Protein AF-A0A4R3E2T0-F1 (afdb_monomer_lite)

Structure (mmCIF, N/CA/C/O backbone):
data_AF-A0A4R3E2T0-F1
#
_entry.id   AF-A0A4R3E2T0-F1
#
loop_
_atom_site.group_PDB
_atom_site.id
_atom_site.type_symbol
_atom_site.label_atom_id
_atom_site.label_alt_id
_atom_site.label_comp_id
_atom_site.label_asym_id
_atom_site.label_entity_id
_atom_site.label_seq_id
_atom_site.pdbx_PDB_ins_code
_atom_site.Cartn_x
_atom_site.Cartn_y
_atom_site.Cartn_z
_atom_site.occupancy
_atom_site.B_iso_or_equiv
_atom_site.auth_seq_id
_atom_site.auth_comp_id
_atom_site.auth_asym_id
_atom_site.auth_atom_id
_atom_site.pdbx_PDB_model_num
ATOM 1 N N . MET A 1 1 ? 14.682 -35.124 9.754 1.00 44.56 1 MET A N 1
ATOM 2 C CA . MET A 1 1 ? 14.104 -34.124 8.830 1.00 44.56 1 MET A CA 1
ATOM 3 C C . MET A 1 1 ? 12.627 -33.988 9.161 1.00 44.56 1 MET A C 1
ATOM 5 O O . MET A 1 1 ? 11.916 -34.976 9.050 1.00 44.56 1 MET A O 1
ATOM 9 N N . ALA A 1 2 ? 12.183 -32.840 9.676 1.00 49.41 2 ALA A N 1
ATOM 10 C CA . ALA A 1 2 ? 10.776 -32.642 10.019 1.00 49.41 2 ALA A CA 1
ATOM 11 C C . ALA A 1 2 ? 9.970 -32.442 8.729 1.00 49.41 2 ALA A C 1
ATOM 13 O O . ALA A 1 2 ? 10.182 -31.468 8.012 1.00 49.41 2 ALA A O 1
ATOM 14 N N . THR A 1 3 ? 9.073 -33.374 8.411 1.00 51.41 3 THR A N 1
ATOM 15 C CA . THR A 1 3 ? 8.100 -33.206 7.331 1.00 51.41 3 THR A CA 1
ATOM 16 C C . THR A 1 3 ? 7.173 -32.061 7.723 1.00 51.41 3 THR A C 1
ATOM 18 O O . THR A 1 3 ? 6.400 -32.194 8.677 1.00 51.41 3 THR A O 1
ATOM 21 N N . GLN A 1 4 ? 7.266 -30.926 7.031 1.00 61.78 4 GLN A N 1
ATOM 22 C CA . GLN A 1 4 ? 6.316 -29.829 7.166 1.00 61.78 4 GLN A CA 1
ATOM 23 C C . GLN A 1 4 ? 4.971 -30.309 6.612 1.00 61.78 4 GLN A C 1
ATOM 25 O O . GLN A 1 4 ? 4.639 -30.111 5.454 1.00 61.78 4 GLN A O 1
ATOM 30 N N . SER A 1 5 ? 4.225 -31.041 7.433 1.00 58.94 5 SER A N 1
ATOM 31 C CA . SER A 1 5 ? 2.843 -31.415 7.160 1.00 58.94 5 SER A CA 1
ATOM 32 C C . SER A 1 5 ? 2.059 -30.137 6.861 1.00 58.94 5 SER A C 1
ATOM 34 O O . SER A 1 5 ? 2.096 -29.236 7.702 1.00 58.94 5 SER A O 1
ATOM 36 N N . GLU A 1 6 ? 1.386 -30.066 5.710 1.00 69.31 6 GLU A N 1
ATOM 37 C CA . GLU A 1 6 ? 0.531 -28.960 5.239 1.00 69.31 6 GLU A CA 1
ATOM 38 C C . GLU A 1 6 ? -0.682 -28.749 6.167 1.00 69.31 6 GLU A C 1
ATOM 40 O O . GLU A 1 6 ? -1.838 -28.957 5.813 1.00 69.31 6 GLU A O 1
ATOM 45 N N . ARG A 1 7 ? -0.422 -28.387 7.422 1.00 78.31 7 ARG A N 1
ATOM 46 C CA . ARG A 1 7 ? -1.417 -28.170 8.469 1.00 78.31 7 ARG A CA 1
ATOM 47 C C . ARG A 1 7 ? -1.495 -26.681 8.781 1.00 78.31 7 ARG A C 1
ATOM 49 O O . ARG A 1 7 ? -0.477 -26.003 8.902 1.00 78.31 7 ARG A O 1
ATOM 56 N N . GLY A 1 8 ? -2.717 -26.182 8.947 1.00 84.44 8 GLY A N 1
ATOM 57 C CA . GLY A 1 8 ? -2.985 -24.775 9.246 1.00 84.44 8 GLY A CA 1
ATOM 58 C C . GLY A 1 8 ? -3.129 -23.904 7.996 1.00 84.44 8 GLY A C 1
ATOM 59 O O . GLY A 1 8 ? -3.368 -24.396 6.899 1.00 84.44 8 GLY A O 1
ATOM 60 N N . PHE A 1 9 ? -3.016 -22.588 8.173 1.00 86.38 9 PHE A N 1
ATOM 61 C CA . PHE A 1 9 ? -3.338 -21.587 7.148 1.00 86.38 9 PHE A CA 1
ATOM 62 C C . PHE A 1 9 ? -2.539 -21.736 5.842 1.00 86.38 9 PHE A C 1
ATOM 64 O O . PHE A 1 9 ? -3.079 -21.511 4.765 1.00 86.38 9 PHE A O 1
ATOM 71 N N . ALA A 1 10 ? -1.270 -22.142 5.940 1.00 85.19 10 ALA A N 1
ATOM 72 C CA . ALA A 1 10 ? -0.387 -22.330 4.789 1.00 85.19 10 ALA A CA 1
ATOM 73 C C . ALA A 1 10 ? -0.691 -23.600 3.971 1.00 85.19 10 ALA A C 1
ATOM 75 O O . ALA A 1 10 ? -0.261 -23.684 2.830 1.00 85.19 10 ALA A O 1
ATOM 76 N N . GLY A 1 11 ? -1.421 -24.565 4.544 1.00 87.75 11 GLY A N 1
ATOM 77 C CA . GLY A 1 11 ? -1.876 -25.775 3.847 1.00 87.75 11 GLY A CA 1
ATOM 78 C C . GLY A 1 11 ? -3.315 -25.686 3.328 1.00 87.75 11 GLY A C 1
ATOM 79 O O . GLY A 1 11 ? -3.853 -26.673 2.838 1.00 87.75 11 GLY A O 1
ATOM 80 N N . MET A 1 12 ? -3.984 -24.536 3.481 1.00 89.12 12 MET A N 1
ATOM 81 C CA . MET A 1 12 ? -5.331 -24.329 2.943 1.00 89.12 12 MET A CA 1
ATOM 82 C C . MET A 1 12 ? -5.291 -23.999 1.449 1.00 89.12 12 MET A C 1
ATOM 84 O O . MET A 1 12 ? -4.317 -23.444 0.950 1.00 89.12 12 MET A O 1
ATOM 88 N N . ASP A 1 13 ? -6.401 -24.261 0.752 1.00 91.56 13 ASP A N 1
ATOM 89 C CA . ASP A 1 13 ? -6.590 -23.793 -0.623 1.00 91.56 13 ASP A CA 1
ATOM 90 C C . ASP A 1 13 ? -6.391 -22.270 -0.735 1.00 91.56 13 ASP A C 1
ATOM 92 O O . ASP A 1 13 ? -6.846 -21.502 0.118 1.00 91.56 13 ASP A O 1
ATOM 96 N N . GLY A 1 14 ? -5.754 -21.822 -1.820 1.00 90.94 14 GLY A N 1
ATOM 97 C CA . GLY A 1 14 ? -5.382 -20.419 -2.007 1.00 90.94 14 GLY A CA 1
ATOM 98 C C . GLY A 1 14 ? -6.569 -19.452 -2.071 1.00 90.94 14 GLY A C 1
ATOM 99 O O . GLY A 1 14 ? -6.423 -18.282 -1.714 1.00 90.94 14 GLY A O 1
ATOM 100 N N . ARG A 1 15 ? -7.764 -19.895 -2.492 1.00 90.44 15 ARG A N 1
ATOM 101 C CA . ARG A 1 15 ? -8.978 -19.060 -2.421 1.00 90.44 15 ARG A CA 1
ATOM 102 C C . ARG A 1 15 ? -9.407 -18.897 -0.971 1.00 90.44 15 ARG A C 1
ATOM 104 O O . ARG A 1 15 ? -9.509 -17.772 -0.498 1.00 90.44 15 ARG A O 1
ATOM 111 N N . LYS A 1 16 ? -9.505 -20.009 -0.240 1.00 90.44 16 LYS A N 1
ATOM 112 C CA . LYS A 1 16 ? -9.848 -20.016 1.187 1.00 90.44 16 LYS A CA 1
ATOM 113 C C . LYS A 1 16 ? -8.859 -19.199 2.023 1.00 90.44 16 LYS A C 1
ATOM 115 O O . LYS A 1 16 ? -9.264 -18.470 2.925 1.00 90.44 16 LYS A O 1
ATOM 120 N N . GLN A 1 17 ? -7.571 -19.271 1.695 1.00 91.81 17 GLN A N 1
ATOM 121 C CA . GLN A 1 17 ? -6.527 -18.473 2.327 1.00 91.81 17 GLN A CA 1
ATOM 122 C C . GLN A 1 17 ? -6.759 -16.972 2.111 1.00 91.81 17 GLN A C 1
ATOM 124 O O . GLN A 1 17 ? -6.709 -16.199 3.067 1.00 91.81 17 GLN A O 1
ATOM 129 N N . ARG A 1 18 ? -7.053 -16.555 0.872 1.00 89.31 18 ARG A N 1
ATOM 130 C CA . ARG A 1 18 ? -7.363 -15.155 0.549 1.00 89.31 18 ARG A CA 1
ATOM 131 C C . ARG A 1 18 ? -8.630 -14.673 1.236 1.00 89.31 18 ARG A C 1
ATOM 133 O O . ARG A 1 18 ? -8.629 -13.555 1.746 1.00 89.31 18 ARG A O 1
ATOM 140 N N . ASP A 1 19 ? -9.672 -15.493 1.290 1.00 89.94 19 ASP A N 1
ATOM 141 C CA . ASP A 1 19 ? -10.936 -15.128 1.934 1.00 89.94 19 ASP A CA 1
ATOM 142 C C . ASP A 1 19 ? -10.730 -14.870 3.431 1.00 89.94 19 ASP A C 1
ATOM 144 O O . ASP A 1 19 ? -11.125 -13.826 3.952 1.00 89.94 19 ASP A O 1
ATOM 148 N N . ILE A 1 20 ? -10.015 -15.767 4.113 1.00 86.81 20 ILE A N 1
ATOM 149 C CA . ILE A 1 20 ? -9.692 -15.618 5.537 1.00 86.81 20 ILE A CA 1
ATOM 150 C C . ILE A 1 20 ? -8.731 -14.436 5.769 1.00 86.81 20 ILE A C 1
ATOM 152 O O . ILE A 1 20 ? -8.960 -13.643 6.682 1.00 86.81 20 ILE A O 1
ATOM 156 N N . ALA A 1 21 ? -7.692 -14.262 4.939 1.00 86.75 21 ALA A N 1
ATOM 157 C CA . ALA A 1 21 ? -6.787 -13.107 5.022 1.00 86.75 21 ALA A CA 1
ATOM 158 C C . ALA A 1 21 ? -7.540 -11.778 4.865 1.00 86.75 21 ALA A C 1
ATOM 160 O O . ALA A 1 21 ? -7.305 -10.828 5.612 1.00 86.75 21 ALA A O 1
ATOM 161 N N . SER A 1 22 ? -8.483 -11.730 3.921 1.00 85.00 22 SER A N 1
ATOM 162 C CA . SER A 1 22 ? -9.335 -10.565 3.679 1.00 85.00 22 SER A CA 1
ATOM 163 C C . SER A 1 22 ? -10.248 -10.275 4.866 1.00 85.00 22 SER A C 1
ATOM 165 O O . SER A 1 22 ? -10.528 -9.111 5.151 1.00 85.00 22 SER A O 1
ATOM 167 N N . GLN A 1 23 ? -10.701 -11.314 5.571 1.00 84.94 23 GLN A N 1
ATOM 168 C CA . GLN A 1 23 ? -11.557 -11.168 6.740 1.00 84.94 23 GLN A CA 1
ATOM 169 C C . GLN A 1 23 ? -10.799 -10.599 7.939 1.00 84.94 23 GLN A C 1
ATOM 171 O O . GLN A 1 23 ? -11.329 -9.723 8.612 1.00 84.94 23 GLN A O 1
ATOM 176 N N . GLY A 1 24 ? -9.545 -11.008 8.163 1.00 79.00 24 GLY A N 1
ATOM 177 C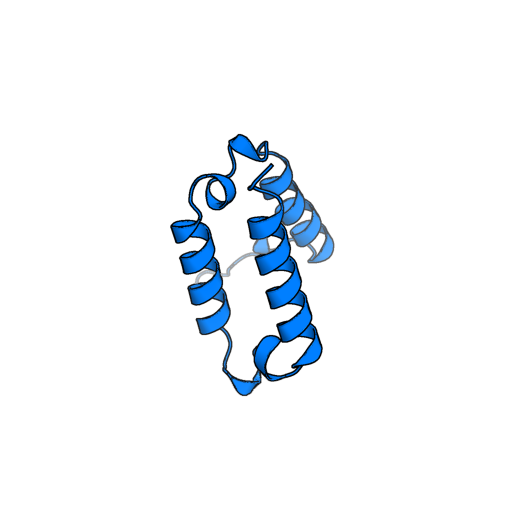 CA . GLY A 1 24 ? -8.739 -10.517 9.287 1.00 79.00 24 GLY A CA 1
ATOM 178 C C . GLY A 1 24 ? -8.601 -8.990 9.323 1.00 79.00 24 GLY A C 1
ATOM 179 O O . GLY A 1 24 ? -8.767 -8.381 10.377 1.00 79.00 24 GLY A 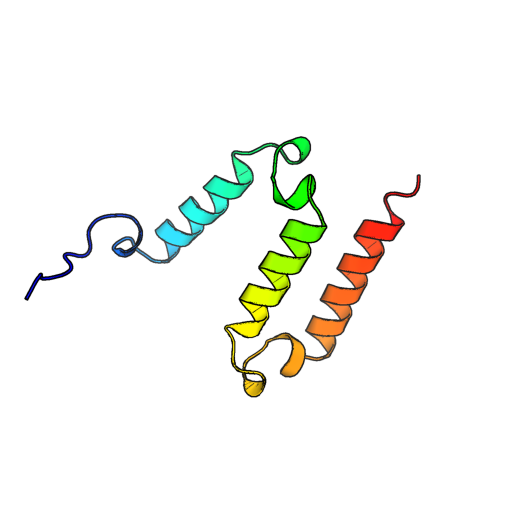O 1
ATOM 180 N N . GLY A 1 25 ? -8.381 -8.354 8.167 1.00 72.06 25 GLY A N 1
ATOM 181 C CA . GLY A 1 25 ? -8.341 -6.889 8.065 1.00 72.06 25 GLY A CA 1
ATOM 182 C C . GLY A 1 25 ? -9.715 -6.230 8.227 1.00 72.06 25 GLY A C 1
ATOM 183 O O . GLY A 1 25 ? -9.833 -5.187 8.867 1.00 72.06 25 GLY A O 1
ATOM 184 N N . LYS A 1 26 ? -10.771 -6.856 7.692 1.00 79.19 26 LYS A N 1
ATOM 185 C CA . LYS A 1 26 ? -12.153 -6.350 7.766 1.00 79.19 26 LYS A CA 1
ATOM 186 C C . LYS A 1 26 ? -12.762 -6.449 9.165 1.00 79.19 26 LYS A C 1
ATOM 188 O O . LYS A 1 26 ? -13.603 -5.626 9.505 1.00 79.19 26 LYS A O 1
ATOM 193 N N . SER A 1 27 ? -12.335 -7.421 9.972 1.00 82.56 27 SER A N 1
ATOM 194 C CA . SER A 1 27 ? -12.821 -7.634 11.342 1.00 82.56 27 SER A CA 1
ATOM 195 C C . SER A 1 27 ? -12.441 -6.515 12.313 1.00 82.56 27 SER A C 1
ATOM 197 O O . SER A 1 27 ? -13.057 -6.400 13.370 1.00 82.56 27 SER A O 1
ATOM 199 N N . VAL A 1 28 ? -11.449 -5.689 11.970 1.00 80.12 28 VAL A N 1
ATOM 200 C CA . VAL A 1 28 ? -11.073 -4.510 12.753 1.00 80.12 28 VAL A CA 1
ATOM 201 C C . VAL A 1 28 ? -11.739 -3.277 12.126 1.00 80.12 28 VAL A C 1
ATOM 203 O O . VAL A 1 28 ? -11.523 -3.040 10.929 1.00 80.12 28 VAL A O 1
ATOM 206 N N . PRO A 1 29 ? -12.534 -2.498 12.892 1.00 82.75 29 PRO A N 1
ATOM 207 C CA . PRO A 1 29 ? -13.072 -1.216 12.437 1.00 82.75 29 PRO A CA 1
ATOM 208 C C . PRO A 1 29 ? -11.960 -0.303 11.934 1.00 82.75 29 PRO A C 1
ATOM 210 O O . PRO A 1 29 ? -10.855 -0.334 12.478 1.00 82.75 29 PRO A O 1
ATOM 213 N N . ASP A 1 30 ? -12.242 0.513 10.921 1.00 78.06 30 ASP A N 1
ATOM 214 C CA . ASP A 1 30 ? -11.232 1.362 10.288 1.00 78.06 30 ASP A CA 1
ATOM 215 C C . ASP A 1 30 ? -10.509 2.275 11.287 1.00 78.06 30 ASP A C 1
ATOM 217 O O . ASP A 1 30 ? -9.287 2.395 11.203 1.00 78.06 30 ASP A O 1
ATOM 221 N N . GLU A 1 31 ? -11.199 2.803 12.305 1.00 81.06 31 GLU A N 1
ATOM 222 C CA . GLU A 1 31 ? -10.574 3.664 13.323 1.00 81.06 31 GLU A CA 1
ATOM 223 C C . GLU A 1 31 ? -9.613 2.909 14.253 1.00 81.06 31 GLU A C 1
ATOM 225 O O . GLU A 1 31 ? -8.813 3.523 14.957 1.00 81.06 31 GLU A O 1
ATOM 230 N N . LYS A 1 32 ? -9.692 1.574 14.285 1.00 82.75 32 LYS A N 1
ATOM 231 C CA . LYS A 1 32 ? -8.881 0.697 15.145 1.00 82.75 32 LYS A CA 1
ATOM 232 C C . LYS A 1 32 ? -7.807 -0.073 14.380 1.00 82.75 32 LYS A C 1
ATOM 234 O O . LYS A 1 32 ? -7.045 -0.821 14.989 1.00 82.75 32 LYS A O 1
ATOM 239 N N . ARG A 1 33 ? -7.735 0.070 13.055 1.00 87.06 33 ARG A N 1
ATOM 240 C CA . ARG A 1 33 ? -6.695 -0.573 12.242 1.00 87.06 33 ARG A CA 1
ATOM 241 C C . ARG A 1 33 ? -5.361 0.126 12.478 1.00 87.06 33 ARG A C 1
ATOM 243 O O . ARG A 1 33 ? -5.257 1.331 12.274 1.00 87.06 33 ARG A O 1
ATOM 250 N N . SER A 1 34 ? -4.316 -0.634 12.811 1.00 84.56 34 SER A N 1
ATOM 251 C CA . SER A 1 34 ? -2.979 -0.079 13.078 1.00 84.56 34 SER A CA 1
ATOM 252 C C . SER A 1 34 ? -2.438 0.763 11.917 1.00 84.56 34 SER A C 1
ATOM 254 O O . SER A 1 34 ? -1.851 1.808 12.150 1.00 84.56 34 SER A O 1
ATOM 256 N N . PHE A 1 35 ? -2.693 0.360 10.668 1.00 83.19 35 PHE A N 1
ATOM 257 C CA . PHE A 1 35 ? -2.279 1.126 9.484 1.00 83.19 35 PHE A CA 1
ATOM 258 C C . PHE A 1 35 ? -3.119 2.386 9.221 1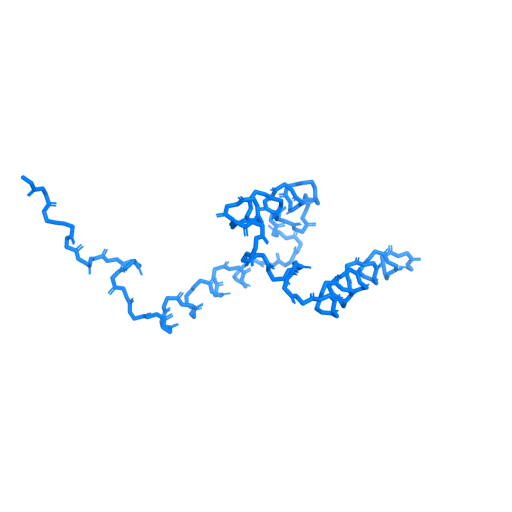.00 83.19 35 PHE A C 1
ATOM 260 O O . PHE A 1 35 ? -2.644 3.291 8.543 1.00 83.19 35 PHE A O 1
ATOM 267 N N . SER A 1 36 ? -4.353 2.449 9.729 1.00 81.44 36 SER A N 1
ATOM 268 C CA . SER A 1 36 ? -5.192 3.653 9.645 1.00 81.44 36 SER A CA 1
ATOM 269 C C . SER A 1 36 ? -4.844 4.656 10.746 1.00 81.44 36 SER A C 1
ATOM 271 O O . SER A 1 36 ? -4.954 5.858 10.534 1.00 81.44 36 SER A O 1
ATOM 273 N N . GLN A 1 37 ? -4.414 4.166 11.913 1.00 84.31 37 GLN A N 1
ATOM 274 C CA . GLN A 1 37 ? -3.973 4.999 13.033 1.00 84.31 37 GLN A CA 1
ATOM 275 C C . GLN A 1 37 ? -2.557 5.546 12.834 1.00 84.31 37 GLN A C 1
ATOM 277 O O . GLN A 1 37 ? -2.292 6.699 13.163 1.00 84.31 37 GLN A O 1
ATOM 282 N N . ASP A 1 38 ? -1.655 4.726 12.294 1.00 89.12 38 ASP A N 1
ATOM 283 C CA . ASP A 1 38 ? -0.256 5.078 12.086 1.00 89.12 38 ASP A CA 1
ATOM 284 C C . ASP A 1 38 ? 0.100 5.014 10.595 1.00 89.12 38 ASP A C 1
ATOM 286 O O . ASP A 1 38 ? 0.349 3.955 10.002 1.00 89.12 38 ASP A O 1
ATOM 290 N N . HIS A 1 39 ? 0.140 6.197 9.985 1.00 83.94 39 HIS A N 1
ATOM 291 C CA . HIS A 1 39 ? 0.515 6.350 8.588 1.00 83.94 39 HIS A CA 1
ATOM 292 C C . HIS A 1 39 ? 2.001 6.014 8.352 1.00 83.94 39 HIS A C 1
ATOM 294 O O . HIS A 1 39 ? 2.356 5.540 7.267 1.00 83.94 39 HIS A O 1
ATOM 300 N N . GLU A 1 40 ? 2.895 6.246 9.316 1.00 88.88 40 GLU A N 1
ATOM 301 C CA . GLU A 1 40 ? 4.304 5.871 9.163 1.00 88.88 40 GLU A CA 1
ATOM 302 C C . GLU A 1 40 ? 4.451 4.355 9.130 1.00 88.88 40 GLU A C 1
ATOM 304 O O . GLU A 1 40 ? 5.128 3.831 8.243 1.00 88.88 40 GLU A O 1
ATOM 309 N N . LEU A 1 41 ? 3.750 3.640 10.010 1.00 88.94 41 LEU A N 1
ATOM 310 C CA . LEU A 1 41 ? 3.702 2.181 10.002 1.00 88.94 41 LEU A CA 1
ATOM 311 C C . LEU A 1 41 ? 3.184 1.646 8.661 1.00 88.94 41 LEU A C 1
ATOM 313 O O . LEU A 1 41 ? 3.793 0.743 8.081 1.00 88.94 41 LEU A O 1
ATOM 317 N N . ALA A 1 42 ? 2.098 2.219 8.136 1.00 87.44 42 ALA A N 1
ATOM 318 C CA . ALA A 1 42 ? 1.554 1.845 6.831 1.00 87.44 42 ALA A CA 1
ATOM 319 C C . ALA A 1 42 ? 2.568 2.078 5.696 1.00 87.44 42 ALA A C 1
ATOM 321 O O . ALA A 1 42 ? 2.785 1.202 4.854 1.00 87.44 42 ALA A O 1
ATOM 322 N N . ALA A 1 43 ? 3.239 3.233 5.696 1.00 86.81 43 ALA A N 1
ATOM 323 C CA . ALA A 1 43 ? 4.249 3.576 4.700 1.00 86.81 43 ALA A CA 1
ATOM 324 C C . ALA A 1 43 ? 5.483 2.662 4.784 1.00 86.81 43 ALA A C 1
ATOM 326 O O . ALA A 1 43 ? 5.973 2.188 3.757 1.00 86.81 43 ALA A O 1
ATOM 327 N N . GLN A 1 44 ? 5.968 2.367 5.992 1.00 90.44 44 GLN A N 1
ATOM 328 C CA . GLN A 1 44 ? 7.097 1.464 6.219 1.00 90.44 44 GLN A CA 1
ATOM 329 C C . GLN A 1 44 ? 6.769 0.031 5.790 1.00 90.44 44 GLN A C 1
ATOM 331 O O . GLN A 1 44 ? 7.569 -0.596 5.090 1.00 90.44 44 GLN A O 1
ATOM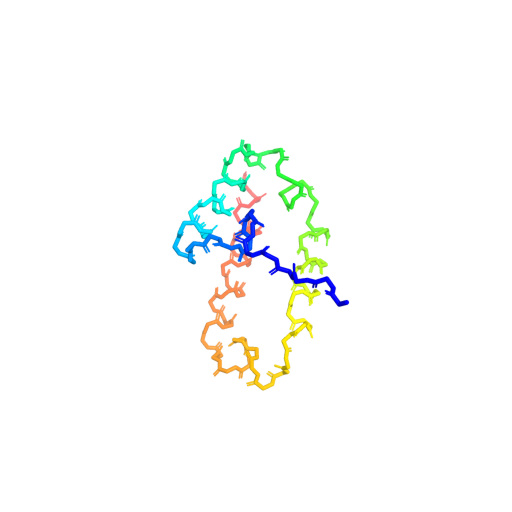 336 N N . ALA A 1 45 ? 5.585 -0.474 6.149 1.00 88.31 45 ALA A N 1
ATOM 337 C CA . ALA A 1 45 ? 5.117 -1.794 5.739 1.00 88.31 45 ALA A CA 1
ATOM 338 C C . ALA A 1 45 ? 4.994 -1.894 4.210 1.00 88.31 45 ALA A C 1
ATOM 340 O O . ALA A 1 45 ? 5.510 -2.842 3.614 1.00 88.31 45 ALA A O 1
ATOM 341 N N . GL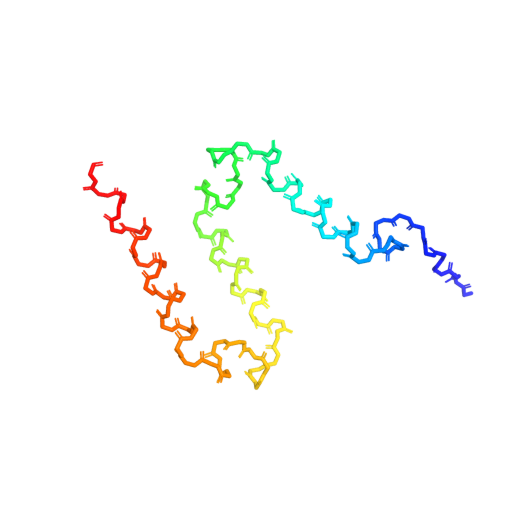Y A 1 46 ? 4.403 -0.881 3.566 1.00 85.88 46 GLY A N 1
ATOM 342 C CA . GLY A 1 46 ? 4.323 -0.791 2.107 1.00 85.88 46 GLY A CA 1
ATOM 343 C C . GLY A 1 46 ? 5.702 -0.768 1.443 1.00 85.88 46 GLY A C 1
ATOM 344 O O . GLY A 1 46 ? 5.959 -1.539 0.515 1.00 85.88 46 GLY A O 1
ATOM 345 N N . ARG A 1 47 ? 6.634 0.045 1.960 1.00 88.06 47 ARG A N 1
ATOM 346 C CA . ARG A 1 47 ? 8.015 0.127 1.457 1.00 88.06 47 ARG A CA 1
ATOM 347 C C . ARG A 1 47 ? 8.737 -1.213 1.572 1.00 88.06 47 ARG A C 1
ATOM 349 O O . ARG A 1 47 ? 9.334 -1.660 0.596 1.00 88.06 47 ARG A O 1
ATOM 356 N N . LYS A 1 48 ? 8.665 -1.870 2.732 1.00 90.00 48 LYS A N 1
ATOM 357 C CA . LYS A 1 48 ? 9.294 -3.179 2.973 1.00 90.00 48 LYS A CA 1
ATOM 358 C C . LYS A 1 48 ? 8.707 -4.269 2.069 1.00 90.00 48 LYS A C 1
ATOM 360 O O . LYS A 1 48 ? 9.454 -5.079 1.516 1.00 90.00 48 LYS A O 1
ATOM 365 N N . GLY A 1 49 ? 7.387 -4.261 1.876 1.00 85.62 49 GLY A N 1
ATOM 366 C CA . GLY A 1 49 ? 6.699 -5.148 0.936 1.00 85.62 49 GLY A CA 1
ATOM 367 C C . GLY A 1 49 ? 7.198 -4.967 -0.498 1.00 85.62 49 GLY A C 1
ATOM 368 O O . GLY A 1 49 ? 7.576 -5.941 -1.144 1.00 85.62 49 GLY A O 1
ATOM 369 N N . GLY A 1 50 ? 7.302 -3.721 -0.967 1.00 84.56 50 GLY A N 1
ATOM 370 C CA . GLY A 1 50 ? 7.843 -3.411 -2.293 1.00 84.56 50 GLY A CA 1
ATOM 371 C C . GLY A 1 50 ? 9.318 -3.792 -2.456 1.00 84.56 50 GLY A C 1
ATOM 372 O O . GLY A 1 50 ? 9.706 -4.313 -3.498 1.00 84.56 50 GLY A O 1
ATOM 373 N N . GLN A 1 51 ? 10.138 -3.598 -1.420 1.00 86.75 51 GLN A N 1
ATOM 374 C CA . GLN A 1 51 ? 11.559 -3.971 -1.423 1.00 86.75 51 GLN A CA 1
ATOM 375 C C . GLN A 1 51 ? 11.794 -5.481 -1.523 1.00 86.75 51 GLN A C 1
ATOM 377 O O . GLN A 1 51 ? 12.805 -5.895 -2.080 1.00 86.75 51 GLN A O 1
ATOM 382 N N . SER A 1 52 ? 10.859 -6.299 -1.030 1.00 84.88 52 SER A N 1
ATOM 383 C CA . SER A 1 52 ? 10.942 -7.766 -1.126 1.00 84.88 52 SER A CA 1
ATOM 384 C C . SER A 1 52 ? 10.749 -8.278 -2.559 1.00 84.88 52 SER A C 1
ATOM 386 O O . SER A 1 52 ? 11.028 -9.440 -2.848 1.00 84.88 52 SER A O 1
ATOM 388 N N . VAL A 1 53 ? 10.285 -7.413 -3.465 1.00 83.44 53 VAL A N 1
ATOM 389 C CA . VAL A 1 53 ? 10.121 -7.707 -4.886 1.00 83.44 53 VAL A CA 1
ATOM 390 C C . VAL A 1 53 ? 11.313 -7.120 -5.660 1.00 83.44 53 VAL A C 1
ATOM 392 O O . VAL A 1 53 ? 11.614 -5.930 -5.492 1.00 83.44 53 VAL A O 1
ATOM 395 N N . PRO A 1 54 ? 11.983 -7.910 -6.526 1.00 86.38 54 PRO A N 1
ATOM 396 C CA . PRO A 1 54 ? 13.019 -7.399 -7.421 1.00 86.38 54 PRO A CA 1
ATOM 397 C C . PRO A 1 54 ? 12.490 -6.241 -8.266 1.00 86.38 54 PRO A C 1
ATOM 399 O O . PRO A 1 54 ? 11.360 -6.320 -8.746 1.00 86.38 54 PRO A O 1
ATOM 402 N N . ASP A 1 55 ? 13.294 -5.204 -8.503 1.00 79.75 55 ASP A N 1
ATOM 403 C CA . ASP A 1 55 ? 12.873 -3.990 -9.220 1.00 79.75 55 ASP A CA 1
ATOM 404 C C . ASP A 1 55 ? 12.182 -4.284 -10.561 1.00 79.75 55 ASP A C 1
ATOM 406 O O . ASP A 1 55 ? 11.097 -3.772 -10.819 1.00 79.75 55 ASP A O 1
ATOM 410 N N . ALA A 1 56 ? 12.718 -5.214 -11.358 1.00 82.19 56 ALA A N 1
ATOM 411 C CA . ALA A 1 56 ? 12.132 -5.624 -12.642 1.00 82.19 56 ALA A CA 1
ATOM 412 C C . ALA A 1 56 ? 10.746 -6.301 -12.536 1.00 82.19 56 ALA A C 1
ATOM 414 O O . ALA A 1 56 ? 10.043 -6.449 -13.536 1.00 82.19 56 ALA A O 1
ATOM 415 N N . LYS A 1 57 ? 10.360 -6.753 -11.337 1.00 83.88 57 LYS A N 1
ATOM 416 C CA . LYS A 1 57 ? 9.082 -7.418 -11.043 1.00 83.88 57 LYS A CA 1
ATOM 417 C C . LYS A 1 57 ? 8.135 -6.564 -10.205 1.00 83.88 57 LYS A C 1
ATOM 419 O O . LYS A 1 57 ? 7.043 -7.020 -9.877 1.00 83.88 57 LYS A O 1
ATOM 424 N N . ARG A 1 58 ? 8.527 -5.346 -9.822 1.00 84.06 58 ARG A N 1
ATOM 425 C CA . ARG A 1 58 ? 7.629 -4.440 -9.103 1.00 84.06 58 ARG A CA 1
ATOM 426 C C . ARG A 1 58 ? 6.536 -3.975 -10.054 1.00 84.06 58 ARG A C 1
ATOM 428 O O . ARG A 1 58 ? 6.842 -3.448 -11.119 1.00 84.06 58 ARG A O 1
ATOM 435 N N . SER A 1 59 ? 5.276 -4.096 -9.640 1.00 79.62 59 SER A N 1
ATOM 436 C CA . SER A 1 59 ? 4.126 -3.640 -10.433 1.00 79.62 59 SER A CA 1
ATOM 437 C C . SER A 1 59 ? 4.268 -2.174 -10.855 1.00 79.62 59 SER A C 1
ATOM 439 O O . SER A 1 59 ? 4.000 -1.842 -11.999 1.00 79.62 59 SER A O 1
ATOM 441 N N . PHE A 1 60 ? 4.811 -1.327 -9.973 1.00 76.81 60 PHE A N 1
ATOM 442 C CA . PHE A 1 60 ? 5.078 0.090 -10.248 1.00 76.81 60 PHE A CA 1
ATOM 443 C C . PHE A 1 60 ? 6.165 0.352 -11.303 1.00 76.81 60 PHE A C 1
ATOM 445 O O . PHE A 1 60 ? 6.217 1.435 -11.877 1.00 76.81 60 PHE A O 1
ATOM 452 N N . SER A 1 61 ? 7.068 -0.607 -11.518 1.00 80.81 61 SER A N 1
ATOM 453 C CA . SER A 1 61 ? 8.138 -0.523 -12.517 1.00 80.81 61 SER A CA 1
ATOM 454 C C . SER A 1 61 ? 7.728 -1.148 -13.849 1.00 80.81 61 SER A C 1
ATOM 456 O O . SER A 1 61 ? 8.264 -0.767 -14.884 1.00 80.81 61 SER A O 1
ATOM 458 N N . GLN A 1 62 ? 6.793 -2.101 -13.823 1.00 84.69 62 GLN A N 1
ATOM 459 C CA . GLN A 1 62 ? 6.259 -2.757 -15.017 1.00 84.69 62 GLN A CA 1
ATOM 460 C C . GLN A 1 62 ? 5.134 -1.957 -15.674 1.00 84.69 62 GLN A C 1
ATOM 462 O O . GLN A 1 62 ? 5.043 -1.940 -16.897 1.00 84.69 62 GLN A O 1
ATOM 467 N N . ASP A 1 63 ? 4.302 -1.295 -14.870 1.00 90.19 63 ASP A N 1
ATOM 468 C CA . ASP A 1 63 ? 3.137 -0.556 -15.336 1.00 90.19 63 ASP A CA 1
ATOM 469 C C . ASP A 1 63 ? 3.137 0.856 -14.737 1.00 90.19 63 ASP A C 1
ATOM 471 O O . ASP A 1 63 ? 2.916 1.079 -13.540 1.00 90.19 63 ASP A O 1
ATOM 475 N N . ARG A 1 64 ? 3.443 1.823 -15.604 1.00 86.50 64 ARG A N 1
ATOM 476 C CA . ARG A 1 64 ? 3.543 3.234 -15.233 1.00 86.50 64 ARG A CA 1
ATOM 477 C C . ARG A 1 64 ? 2.169 3.858 -15.002 1.00 86.50 64 ARG A C 1
ATOM 479 O O . ARG A 1 64 ? 2.067 4.759 -14.168 1.00 86.50 64 ARG A O 1
ATOM 486 N N . ASP A 1 65 ? 1.141 3.373 -15.693 1.00 90.25 65 ASP A N 1
ATOM 487 C CA . ASP A 1 65 ? -0.229 3.852 -15.538 1.00 90.25 65 ASP A CA 1
ATOM 488 C C . ASP A 1 65 ? -0.771 3.394 -14.187 1.00 90.25 65 ASP A C 1
ATOM 490 O O . ASP A 1 65 ? -1.197 4.227 -13.387 1.00 90.25 65 ASP A O 1
ATOM 494 N N . LEU A 1 66 ? -0.595 2.114 -13.845 1.00 87.62 66 LEU A N 1
ATOM 495 C CA . LEU A 1 66 ? -0.918 1.583 -12.519 1.00 87.62 66 LEU A CA 1
ATOM 496 C C . LEU A 1 66 ? -0.219 2.369 -11.400 1.00 87.62 66 LEU A C 1
ATOM 498 O O . LEU A 1 66 ? -0.821 2.664 -10.363 1.00 87.62 66 LEU A O 1
ATOM 502 N N . ALA A 1 67 ? 1.051 2.731 -11.598 1.00 87.62 67 ALA A N 1
ATOM 503 C CA . ALA A 1 67 ? 1.788 3.540 -10.634 1.00 87.62 67 ALA A CA 1
ATOM 504 C C . ALA A 1 67 ? 1.209 4.949 -10.477 1.00 87.62 67 ALA A C 1
ATOM 506 O O . ALA A 1 67 ? 1.060 5.434 -9.351 1.00 87.62 67 ALA A O 1
ATOM 507 N N . ALA A 1 68 ? 0.858 5.593 -11.589 1.00 87.94 68 ALA A N 1
ATOM 508 C CA . ALA A 1 68 ? 0.235 6.907 -11.585 1.00 87.94 68 ALA A CA 1
ATOM 509 C C . ALA A 1 68 ? -1.147 6.874 -10.916 1.00 87.94 68 ALA A C 1
ATOM 511 O O . ALA A 1 68 ? -1.450 7.747 -10.103 1.00 87.94 68 ALA A O 1
ATOM 512 N N . GLU A 1 69 ? -1.963 5.855 -11.186 1.00 88.94 69 GLU A N 1
ATOM 513 C CA . GLU A 1 69 ? -3.280 5.685 -10.568 1.00 88.94 69 GLU A CA 1
ATOM 514 C C . GLU A 1 69 ? -3.193 5.447 -9.061 1.00 88.94 69 GLU A C 1
ATOM 516 O O . GLU A 1 69 ? -3.918 6.079 -8.290 1.00 88.94 69 GLU A O 1
ATOM 521 N N . ALA A 1 70 ? -2.274 4.585 -8.623 1.00 85.69 70 ALA A N 1
ATOM 522 C CA . ALA A 1 70 ? -2.023 4.358 -7.205 1.00 85.69 70 ALA A CA 1
ATOM 523 C C . ALA A 1 70 ? -1.549 5.642 -6.503 1.00 85.69 70 ALA A C 1
ATOM 525 O O . ALA A 1 70 ? -2.023 5.959 -5.409 1.00 85.69 70 ALA A O 1
ATOM 526 N N . GLY A 1 71 ? -0.661 6.409 -7.147 1.00 83.75 71 GLY A N 1
ATOM 527 C CA . GLY A 1 71 ? -0.202 7.708 -6.656 1.00 83.75 71 GLY A CA 1
ATOM 528 C C . GLY A 1 71 ? -1.333 8.733 -6.558 1.00 83.75 71 GLY A C 1
ATOM 529 O O . GLY A 1 71 ? -1.486 9.378 -5.520 1.00 83.75 71 GLY A O 1
ATOM 530 N N . ARG A 1 72 ? -2.170 8.836 -7.598 1.00 87.56 72 ARG A N 1
ATOM 531 C CA . ARG A 1 72 ? -3.350 9.713 -7.638 1.00 87.56 72 ARG A CA 1
ATOM 532 C C . ARG A 1 72 ? -4.315 9.380 -6.506 1.00 87.56 72 ARG A C 1
ATOM 534 O O . ARG A 1 72 ? -4.616 10.259 -5.707 1.00 87.56 72 ARG A O 1
ATOM 541 N N . LYS A 1 73 ? -4.705 8.110 -6.366 1.00 85.19 73 LYS A N 1
ATOM 542 C CA . LYS A 1 73 ? -5.608 7.648 -5.301 1.00 85.19 73 LYS A CA 1
ATOM 543 C C . LYS A 1 73 ? -5.041 7.904 -3.903 1.00 85.19 73 LYS A C 1
ATOM 545 O O . LYS A 1 73 ? -5.767 8.310 -2.998 1.00 85.19 73 LYS A O 1
ATOM 550 N N . GLY A 1 74 ? -3.736 7.696 -3.723 1.00 80.19 74 GLY A N 1
ATOM 551 C CA . GLY A 1 74 ? -3.043 8.033 -2.479 1.00 80.19 74 GLY A CA 1
ATOM 552 C C . GLY A 1 74 ? -3.076 9.534 -2.173 1.00 80.19 74 GLY A C 1
ATOM 553 O O . GLY A 1 74 ? -3.273 9.920 -1.023 1.00 80.19 74 GLY A O 1
ATOM 554 N N . GLY A 1 75 ? -2.928 10.383 -3.193 1.00 80.19 75 GLY A N 1
ATOM 555 C CA . GLY A 1 75 ? -3.051 11.838 -3.077 1.00 80.19 75 GLY A CA 1
ATOM 556 C C . GLY A 1 75 ? -4.478 12.303 -2.777 1.00 80.19 75 GLY A C 1
ATOM 557 O O . GLY A 1 75 ? -4.675 13.140 -1.899 1.00 80.19 75 GLY A O 1
ATOM 558 N N . GLU A 1 76 ? -5.479 11.722 -3.436 1.00 81.62 76 GLU A N 1
ATOM 559 C CA . GLU A 1 76 ? -6.905 12.003 -3.212 1.00 81.62 76 GLU A CA 1
ATOM 560 C C . GLU A 1 76 ? -7.330 11.676 -1.777 1.00 81.62 76 GLU A C 1
ATOM 562 O O . GLU A 1 76 ? -8.005 12.482 -1.139 1.00 81.62 76 GLU A O 1
ATOM 567 N N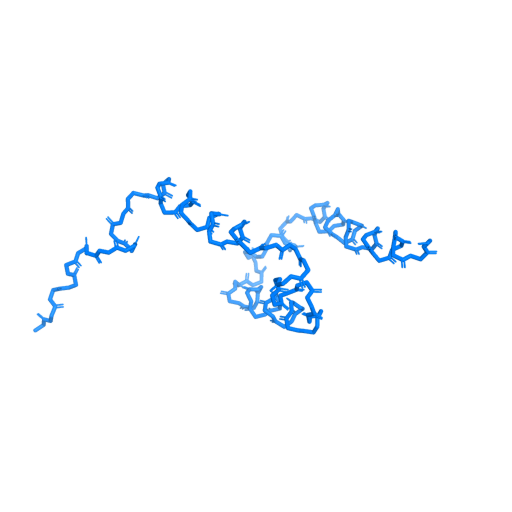 . ALA A 1 77 ? -6.864 10.552 -1.221 1.00 70.88 77 ALA A N 1
ATOM 568 C CA . ALA A 1 77 ? -7.119 10.189 0.175 1.00 70.88 77 ALA A CA 1
ATOM 569 C C . ALA A 1 77 ? -6.602 11.247 1.171 1.00 70.88 77 ALA A C 1
ATOM 571 O O . ALA A 1 77 ? -7.210 11.452 2.222 1.00 70.88 77 ALA A O 1
ATOM 572 N N . ARG A 1 78 ? -5.517 11.957 0.826 1.00 67.38 78 ARG A N 1
ATOM 573 C CA . ARG A 1 78 ? -4.983 13.084 1.613 1.00 67.38 78 ARG A CA 1
ATOM 574 C C . ARG A 1 78 ? -5.688 14.410 1.342 1.00 67.38 78 ARG A C 1
ATOM 576 O O . ARG A 1 78 ? -5.714 15.275 2.212 1.00 67.38 78 ARG A O 1
ATOM 583 N N . GLY A 1 79 ? -6.226 14.592 0.138 1.00 63.84 79 GLY A N 1
ATOM 584 C CA . GLY A 1 79 ? -7.013 15.770 -0.227 1.00 63.84 79 GLY A CA 1
ATOM 585 C C . GLY A 1 79 ? -8.382 15.785 0.452 1.00 63.84 79 GLY A C 1
ATOM 586 O O . GLY A 1 79 ? -8.825 16.832 0.912 1.00 63.84 79 GLY A O 1
ATOM 587 N N . ASN A 1 80 ? -9.012 14.615 0.586 1.00 60.09 80 ASN A N 1
ATOM 588 C CA . ASN A 1 80 ? -10.351 14.473 1.161 1.00 60.09 80 ASN A CA 1
ATOM 589 C C . ASN A 1 80 ? -10.385 14.516 2.702 1.00 60.09 80 ASN A C 1
ATOM 591 O O . ASN A 1 80 ? -11.456 14.523 3.291 1.00 60.09 80 ASN A O 1
ATOM 595 N N . SER A 1 81 ? -9.225 14.550 3.367 1.00 57.53 81 SER A N 1
ATOM 596 C CA . SER A 1 81 ? -9.098 14.701 4.828 1.00 57.53 81 SER A CA 1
ATOM 597 C C . SER A 1 81 ? -8.990 16.173 5.279 1.00 57.53 81 SER A C 1
ATOM 599 O O . SER A 1 81 ? -8.658 16.444 6.430 1.00 57.53 81 SER A O 1
ATOM 601 N N . ARG A 1 82 ? -9.247 17.133 4.375 1.00 53.56 82 ARG A N 1
ATOM 602 C CA . ARG A 1 82 ? -9.202 18.590 4.622 1.00 53.56 82 ARG A CA 1
ATOM 603 C C . ARG A 1 82 ? -10.574 19.289 4.547 1.00 53.56 82 ARG A C 1
ATOM 605 O O . ARG A 1 82 ? -10.618 20.476 4.229 1.00 53.56 82 ARG A O 1
ATOM 612 N N . HIS A 1 83 ? -11.675 18.594 4.824 1.00 41.78 83 HIS A N 1
ATOM 613 C CA . HIS A 1 83 ? -13.005 19.207 4.951 1.00 41.78 83 HIS A CA 1
ATOM 614 C C . HIS A 1 83 ? -13.619 18.902 6.313 1.00 41.78 83 HIS A C 1
ATOM 616 O O . HIS A 1 83 ? -13.503 17.732 6.741 1.00 41.78 83 HIS A O 1
#

Sequence (83 aa):
MATQSERGFAGMDGRKQRDIASQGGKSVPDEKRSFSQDHELAAQAGRKGGQSVPDAKRSFSQDRDLAAEAGRKGGEARGNSRH

pLDDT: mean 80.87, std 11.19, range [41.78, 91.81]

Radius of gyration: 17.18 Å; chains: 1; bounding box: 27×53×31 Å

Foldseek 3Di:
DDDPPLDPLNNDDPVVNVVVVVVVQVVAPLVRRPCSVDVVVVVVVVVVVQVVDDQVGRPCNVDVVVVVVVVVVVVVVVVVVPD

Secondary structure (DSSP, 8-state):
-------SGGGS-HHHHHHHHHHHHHTS-GGG-HHHH-HHHHHHHHHHHHHTS-GGG-HHHH-HHHHHHHHHHHHHHHHTT--